Protein AF-A0A1X4N879-F1 (afdb_monomer_lite)

Radius of gyration: 14.35 Å; chains: 1; bounding box: 38×31×37 Å

Foldseek 3Di:
DPDDDPPDDAQDLDLLSLLLLLLVFCVPFFWDWDQDPPPGTDTKGFQVLDFLSQLSLVLCVQLQQWDAPDPSSGIIHGPDDNVCSSVSSPDPSSVPPDSVSSLVSLLRQLVDPGDTDPNSVSSVVPVD

Sequence (128 aa):
MEDWQPWTDKPENSHAGRILALANCIYKMHYTTEQHATQGPIETFDNKCAGDLEKAAHVLAQAGFTRFIDDIGRRSVFLFEPSEFEQIAVGPDALAVDADQVCEAIEWLAIGHFRSSEEIDYLAKVMR

Structure (mmCIF, N/CA/C/O backbone):
data_AF-A0A1X4N879-F1
#
_entry.id   AF-A0A1X4N879-F1
#
loop_
_atom_site.group_PDB
_atom_site.id
_atom_site.type_symbol
_atom_site.label_atom_id
_atom_site.label_alt_id
_atom_site.label_comp_id
_atom_site.label_asym_id
_atom_site.label_entity_id
_atom_site.label_seq_id
_atom_site.pdbx_PDB_ins_code
_atom_site.Cartn_x
_atom_site.Cartn_y
_atom_site.Cartn_z
_atom_site.occupancy
_atom_site.B_iso_or_equiv
_atom_site.auth_seq_id
_atom_site.auth_comp_id
_atom_site.auth_asym_id
_atom_site.auth_atom_id
_atom_site.pdbx_PDB_model_num
ATOM 1 N N . MET A 1 1 ? 11.803 12.903 -19.835 1.00 45.69 1 MET A N 1
ATOM 2 C CA . MET A 1 1 ? 12.341 12.405 -18.558 1.00 45.69 1 MET A CA 1
ATOM 3 C C . MET A 1 1 ? 11.970 13.465 -17.545 1.00 45.69 1 MET A C 1
ATOM 5 O O . MET A 1 1 ? 12.541 14.541 -17.599 1.00 45.69 1 MET A O 1
ATOM 9 N N . GLU A 1 2 ? 10.897 13.260 -16.784 1.00 46.41 2 GLU A N 1
ATOM 10 C CA . GLU A 1 2 ? 10.654 14.107 -15.612 1.00 46.41 2 GLU A CA 1
ATOM 11 C C . GLU A 1 2 ? 11.570 13.573 -14.521 1.00 46.41 2 GLU A C 1
ATOM 13 O O . GLU A 1 2 ? 11.377 12.458 -14.035 1.00 46.41 2 GLU A O 1
ATOM 18 N N . ASP A 1 3 ? 12.634 14.323 -14.254 1.00 55.28 3 ASP A N 1
ATOM 19 C CA . ASP A 1 3 ? 13.609 13.990 -13.233 1.00 55.28 3 ASP A CA 1
ATOM 20 C C . ASP A 1 3 ? 12.955 14.148 -11.859 1.00 55.28 3 ASP A C 1
ATOM 22 O O . ASP A 1 3 ? 12.440 15.214 -11.518 1.00 55.28 3 ASP A O 1
ATOM 26 N N . TRP A 1 4 ? 12.959 13.057 -11.089 1.00 57.91 4 TRP A N 1
ATOM 27 C CA . TRP A 1 4 ? 12.616 13.043 -9.668 1.00 57.91 4 TRP A CA 1
ATOM 28 C C . TRP A 1 4 ? 13.257 14.237 -8.957 1.00 57.91 4 TRP A C 1
ATOM 30 O O . TRP A 1 4 ? 14.418 14.563 -9.229 1.00 57.91 4 TRP A O 1
ATOM 40 N N . GLN A 1 5 ? 12.513 14.889 -8.062 1.00 59.19 5 GLN A N 1
ATOM 41 C CA . GLN A 1 5 ? 12.984 16.107 -7.415 1.00 59.19 5 GLN A CA 1
ATOM 42 C C . GLN A 1 5 ? 14.342 15.854 -6.727 1.00 59.19 5 GLN A C 1
ATOM 44 O O . GLN A 1 5 ? 14.466 14.924 -5.930 1.00 59.19 5 GLN A O 1
ATOM 49 N N . PRO A 1 6 ? 15.387 16.653 -7.015 1.00 54.94 6 PRO A N 1
ATOM 50 C CA . PRO A 1 6 ? 16.756 16.367 -6.575 1.00 54.94 6 PRO A CA 1
ATOM 51 C C . PRO A 1 6 ? 16.980 16.490 -5.057 1.00 54.94 6 PRO A C 1
ATOM 53 O O . PRO A 1 6 ? 18.093 16.264 -4.592 1.00 54.94 6 PRO A O 1
ATOM 56 N N . TRP A 1 7 ? 15.954 16.864 -4.289 1.00 53.19 7 TRP A N 1
ATOM 57 C CA . TRP A 1 7 ? 15.991 17.024 -2.832 1.00 53.19 7 TRP A CA 1
ATOM 58 C C . TRP A 1 7 ? 15.213 15.942 -2.066 1.00 53.19 7 TRP A C 1
ATOM 60 O O . TRP A 1 7 ? 15.089 16.041 -0.847 1.00 53.19 7 TRP A O 1
ATOM 70 N N . THR A 1 8 ? 14.688 14.928 -2.753 1.00 60.47 8 THR A N 1
ATOM 71 C CA . THR A 1 8 ? 14.033 13.763 -2.142 1.00 60.47 8 THR A CA 1
ATOM 72 C C . THR A 1 8 ? 14.800 12.501 -2.494 1.00 60.47 8 THR A C 1
ATOM 74 O O . THR A 1 8 ? 15.151 12.299 -3.660 1.00 60.47 8 THR A O 1
ATOM 77 N N . ASP A 1 9 ? 15.031 11.633 -1.510 1.00 71.50 9 ASP A N 1
ATOM 78 C CA . ASP A 1 9 ? 15.588 10.308 -1.775 1.00 71.50 9 ASP A CA 1
ATOM 79 C C . ASP A 1 9 ? 14.709 9.579 -2.797 1.00 71.50 9 ASP A C 1
ATOM 81 O O . ASP A 1 9 ? 13.482 9.722 -2.809 1.00 71.50 9 ASP A O 1
ATOM 85 N N . LYS A 1 10 ? 15.346 8.876 -3.736 1.00 74.75 10 LYS A N 1
ATOM 86 C CA . LYS A 1 10 ? 14.614 8.136 -4.768 1.00 74.75 10 LYS A CA 1
ATOM 87 C C . LYS A 1 10 ? 13.911 6.940 -4.123 1.00 74.75 10 LYS A C 1
ATOM 89 O O . LYS A 1 10 ? 14.554 6.260 -3.322 1.00 74.75 10 LYS A O 1
ATOM 94 N N . PRO A 1 11 ? 12.664 6.631 -4.519 1.00 83.25 11 PRO A N 1
ATOM 95 C CA . PRO A 1 11 ? 11.994 5.417 -4.090 1.00 83.25 11 PRO A CA 1
ATOM 96 C C . PRO A 1 11 ? 12.833 4.193 -4.429 1.00 83.25 11 PRO A C 1
ATOM 98 O O . PRO A 1 11 ? 13.392 4.088 -5.528 1.00 83.25 11 PRO A O 1
ATOM 101 N N . GLU A 1 12 ? 12.914 3.255 -3.495 1.00 88.62 12 GLU A N 1
ATOM 102 C CA . GLU A 1 12 ? 13.648 2.021 -3.716 1.00 88.62 12 GLU A CA 1
ATOM 103 C C . GLU A 1 12 ? 12.853 1.104 -4.658 1.00 88.62 12 GLU A C 1
ATOM 105 O O . GLU A 1 12 ? 11.778 0.614 -4.320 1.00 88.62 12 GLU A O 1
ATOM 110 N N . ASN A 1 13 ? 13.389 0.827 -5.851 1.00 91.75 13 ASN A N 1
ATOM 111 C CA . ASN A 1 13 ? 12.770 -0.091 -6.816 1.00 91.75 13 ASN A CA 1
ATOM 112 C C . ASN A 1 13 ? 13.090 -1.570 -6.507 1.00 91.75 13 ASN A C 1
ATOM 114 O O . ASN A 1 13 ? 13.486 -2.336 -7.388 1.00 91.75 13 ASN A O 1
ATOM 118 N N . SER A 1 14 ? 12.956 -1.963 -5.241 1.00 94.69 14 SER A N 1
ATOM 119 C CA . SER A 1 14 ? 13.007 -3.354 -4.784 1.00 94.69 14 SER A CA 1
ATOM 120 C C . SER A 1 14 ? 11.596 -3.860 -4.476 1.00 94.69 14 SER A C 1
ATOM 122 O O . SER A 1 14 ? 10.644 -3.083 -4.430 1.00 94.69 14 SER A O 1
ATOM 124 N N . HIS A 1 15 ? 11.433 -5.170 -4.265 1.00 94.88 15 HIS A N 1
ATOM 125 C CA . HIS A 1 15 ? 10.139 -5.742 -3.865 1.00 94.88 15 HIS A CA 1
ATOM 126 C C . HIS A 1 15 ? 9.600 -5.087 -2.584 1.00 94.88 15 HIS A C 1
ATOM 128 O O . HIS A 1 15 ? 8.482 -4.578 -2.569 1.00 94.88 15 HIS A O 1
ATOM 134 N N . ALA A 1 16 ? 10.440 -5.015 -1.547 1.00 95.88 16 ALA A N 1
ATOM 135 C CA . ALA A 1 16 ? 10.107 -4.363 -0.284 1.00 95.88 16 ALA A CA 1
ATOM 136 C C . ALA A 1 16 ? 9.837 -2.861 -0.469 1.00 95.88 16 ALA A C 1
ATOM 138 O O . ALA A 1 16 ? 8.847 -2.350 0.049 1.00 95.88 16 ALA A O 1
ATOM 139 N N . GLY A 1 17 ? 10.658 -2.168 -1.265 1.00 95.56 17 GLY A N 1
ATOM 140 C CA . GLY A 1 17 ? 10.467 -0.745 -1.550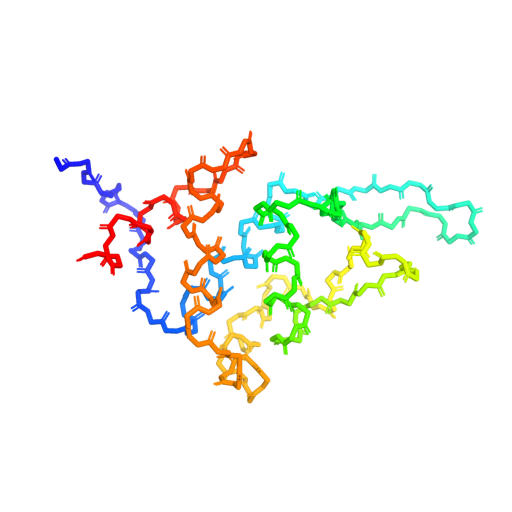 1.00 95.56 17 GLY A CA 1
ATOM 141 C C . GLY A 1 17 ? 9.133 -0.438 -2.238 1.00 95.56 17 GLY A C 1
ATOM 142 O O . GLY A 1 17 ? 8.455 0.519 -1.874 1.00 95.56 17 GLY A O 1
ATOM 143 N N . ARG A 1 18 ? 8.679 -1.298 -3.158 1.00 96.44 18 ARG A N 1
ATOM 144 C CA . ARG A 1 18 ? 7.358 -1.167 -3.799 1.00 96.44 18 ARG A CA 1
ATOM 145 C C . ARG A 1 18 ? 6.213 -1.387 -2.811 1.00 96.44 18 ARG A C 1
ATOM 147 O O . ARG A 1 18 ? 5.253 -0.623 -2.817 1.00 96.44 18 ARG A O 1
ATOM 154 N N . ILE A 1 19 ? 6.309 -2.389 -1.935 1.00 96.94 19 ILE A N 1
ATOM 155 C CA . ILE A 1 19 ? 5.300 -2.612 -0.885 1.00 96.94 19 IL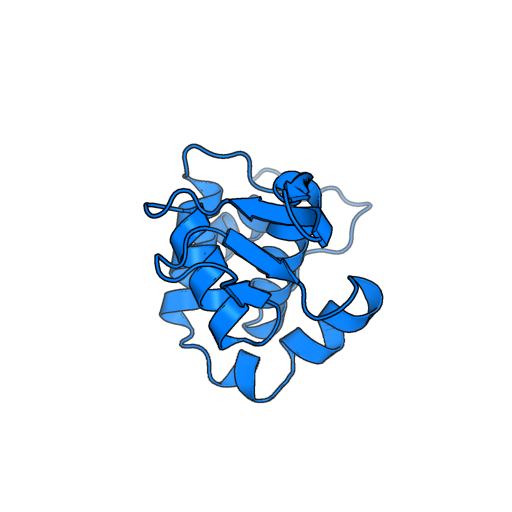E A CA 1
ATOM 156 C C . ILE A 1 19 ? 5.245 -1.413 0.074 1.00 96.94 19 ILE A C 1
ATOM 158 O O . ILE A 1 19 ? 4.159 -0.941 0.414 1.00 96.94 19 ILE A O 1
ATOM 162 N N . LEU A 1 20 ? 6.404 -0.875 0.462 1.00 96.50 20 LEU A N 1
ATOM 163 C CA . LEU A 1 20 ? 6.499 0.316 1.304 1.00 96.50 20 LEU A CA 1
ATOM 164 C C . LEU A 1 20 ? 5.849 1.538 0.638 1.00 96.50 20 LEU A C 1
ATOM 166 O O . LEU A 1 20 ? 5.083 2.257 1.283 1.00 96.50 20 LEU A O 1
ATOM 170 N N . ALA A 1 21 ? 6.093 1.741 -0.657 1.00 95.50 21 ALA A N 1
ATOM 171 C CA . ALA A 1 21 ? 5.463 2.800 -1.439 1.00 95.50 21 ALA A CA 1
ATOM 172 C C . ALA A 1 21 ? 3.931 2.677 -1.467 1.00 95.50 21 ALA A C 1
ATOM 174 O O . ALA A 1 21 ? 3.232 3.677 -1.282 1.00 95.50 21 ALA A O 1
ATOM 175 N N . LEU A 1 22 ? 3.392 1.459 -1.632 1.00 95.75 22 LEU A N 1
ATOM 176 C CA . LEU A 1 22 ? 1.948 1.206 -1.542 1.00 95.75 22 LEU A CA 1
ATOM 177 C C . LEU A 1 22 ? 1.403 1.615 -0.169 1.00 95.75 22 LEU A C 1
ATOM 179 O O . LEU A 1 22 ? 0.436 2.375 -0.096 1.00 95.75 22 LEU A O 1
ATOM 183 N N . ALA A 1 23 ? 2.040 1.162 0.914 1.00 96.25 23 ALA A N 1
ATOM 184 C CA . ALA A 1 23 ? 1.606 1.462 2.278 1.00 96.25 23 ALA A CA 1
ATOM 185 C C . ALA A 1 23 ? 1.600 2.976 2.540 1.00 96.25 23 ALA A C 1
ATOM 187 O O . ALA A 1 23 ? 0.603 3.528 3.010 1.00 96.25 23 ALA A O 1
ATOM 188 N N . ASN A 1 24 ? 2.678 3.661 2.153 1.00 95.06 24 ASN A N 1
ATOM 189 C CA . ASN A 1 24 ? 2.814 5.109 2.279 1.00 95.06 24 ASN A CA 1
ATOM 190 C C . ASN A 1 24 ? 1.771 5.874 1.459 1.00 95.06 24 ASN A C 1
ATOM 192 O O . ASN A 1 24 ? 1.205 6.851 1.955 1.00 95.06 24 ASN A O 1
ATOM 196 N N . CYS A 1 25 ? 1.512 5.450 0.220 1.00 94.25 25 CYS A N 1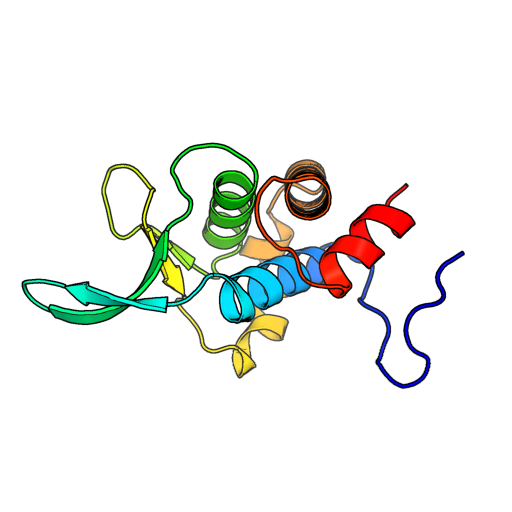
ATOM 197 C CA . CYS A 1 25 ? 0.509 6.069 -0.642 1.00 94.25 25 CYS A CA 1
ATOM 198 C C . CYS A 1 25 ? -0.887 5.954 -0.022 1.00 94.25 25 CYS A C 1
ATOM 200 O O . CYS A 1 25 ? -1.566 6.965 0.166 1.00 94.25 25 CYS A O 1
ATOM 202 N N . ILE A 1 26 ? -1.291 4.739 0.363 1.00 94.56 26 ILE A N 1
ATOM 203 C CA . ILE A 1 26 ? -2.602 4.494 0.972 1.00 94.56 26 ILE A CA 1
ATOM 204 C C . ILE A 1 26 ? -2.755 5.272 2.280 1.00 94.56 26 ILE A C 1
ATOM 206 O O . ILE A 1 26 ? -3.745 5.988 2.442 1.00 94.56 26 ILE A O 1
ATOM 210 N N . TYR A 1 27 ? -1.763 5.210 3.171 1.00 93.50 27 TYR A N 1
ATOM 211 C CA . TYR A 1 27 ? -1.809 5.909 4.454 1.00 93.50 27 TYR A CA 1
ATOM 212 C C . TYR A 1 27 ? -1.954 7.428 4.285 1.00 93.50 27 TYR A C 1
ATOM 214 O O . TYR A 1 27 ? -2.819 8.049 4.895 1.00 93.50 27 TYR A O 1
ATOM 222 N N . LYS A 1 28 ? -1.134 8.048 3.427 1.00 91.38 28 LYS A N 1
ATOM 223 C CA . LYS A 1 28 ? -1.097 9.514 3.290 1.00 91.38 28 LYS A CA 1
ATOM 224 C C . LYS A 1 28 ? -2.278 10.083 2.509 1.00 91.38 28 LYS A C 1
ATOM 226 O O . LYS A 1 28 ? -2.633 11.241 2.721 1.00 91.38 28 LYS A O 1
ATOM 231 N N . MET A 1 29 ? -2.823 9.326 1.557 1.00 90.69 29 MET A N 1
ATOM 232 C CA . MET A 1 29 ? -3.742 9.875 0.551 1.00 90.69 29 MET A CA 1
ATOM 233 C C . MET A 1 29 ? -5.164 9.339 0.652 1.00 90.69 29 MET A C 1
ATOM 235 O O . MET A 1 29 ? -6.090 10.010 0.193 1.00 90.69 29 MET A O 1
ATOM 239 N N . HIS A 1 30 ? -5.350 8.159 1.243 1.00 90.12 30 HIS A N 1
ATOM 240 C CA . HIS A 1 30 ? -6.638 7.466 1.236 1.00 90.12 30 HIS A CA 1
ATOM 241 C C . HIS A 1 30 ? -7.134 7.059 2.624 1.00 90.12 30 HIS A C 1
ATOM 243 O O . HIS A 1 30 ? -8.314 6.736 2.764 1.00 90.12 30 HIS A O 1
ATOM 249 N N . TYR A 1 31 ? -6.275 7.095 3.643 1.00 90.00 31 TYR A N 1
ATOM 250 C CA . TYR A 1 31 ? -6.670 6.819 5.018 1.00 90.00 31 TYR A CA 1
ATOM 251 C C . TYR A 1 31 ? -7.396 8.021 5.621 1.00 90.00 31 TYR A C 1
ATOM 253 O O . TYR A 1 31 ? -6.928 9.159 5.552 1.00 90.00 31 TYR A O 1
ATOM 261 N N . THR A 1 32 ? -8.582 7.782 6.175 1.00 89.62 32 THR A N 1
ATOM 262 C CA . THR A 1 32 ? -9.437 8.838 6.716 1.00 89.62 32 THR A CA 1
ATOM 263 C C . THR A 1 32 ? -10.184 8.373 7.958 1.00 89.62 32 THR A C 1
ATOM 265 O O . THR A 1 32 ? -10.474 7.188 8.126 1.00 89.62 32 THR A O 1
ATOM 268 N N . THR A 1 33 ? -10.507 9.311 8.846 1.00 90.19 33 THR A N 1
ATOM 269 C CA . THR A 1 33 ? -11.309 9.026 10.034 1.00 90.19 33 THR A CA 1
ATOM 270 C C . THR A 1 33 ? -12.781 8.886 9.654 1.00 90.19 33 THR A C 1
ATOM 272 O O . THR A 1 33 ? -13.423 9.843 9.221 1.00 90.19 33 THR A O 1
ATOM 275 N N . GLU A 1 34 ? -13.345 7.708 9.892 1.00 85.00 34 GLU A N 1
ATOM 276 C CA . GLU A 1 34 ? -14.774 7.431 9.784 1.00 85.00 34 GLU A CA 1
ATOM 277 C C . GLU A 1 34 ? -15.395 7.282 11.178 1.00 85.00 34 GLU A C 1
ATOM 279 O O . GLU A 1 34 ? -14.758 6.826 12.125 1.00 85.00 34 GLU A O 1
ATOM 284 N N . GLN A 1 35 ? -16.669 7.654 11.321 1.00 82.88 35 GLN A N 1
ATOM 285 C CA . GLN A 1 35 ? -17.408 7.448 12.568 1.00 82.88 35 GLN A CA 1
ATOM 286 C C . GLN A 1 35 ? -18.086 6.079 12.559 1.00 82.88 35 GLN A C 1
ATOM 288 O O . GLN A 1 35 ? -19.081 5.872 11.862 1.00 82.88 35 GLN A O 1
ATOM 293 N N . HIS A 1 36 ? -17.573 5.148 13.362 1.00 79.75 36 HIS A N 1
ATOM 294 C CA . HIS A 1 36 ? -18.177 3.837 13.541 1.00 79.75 36 HIS A CA 1
ATOM 295 C C . HIS A 1 36 ? -19.237 3.870 14.646 1.00 79.75 36 HIS A C 1
ATOM 297 O O . HIS A 1 36 ? -18.969 4.281 15.776 1.00 79.75 36 HIS A O 1
ATOM 303 N N . ALA A 1 37 ? -20.436 3.364 14.347 1.00 75.56 37 ALA A N 1
ATOM 304 C CA . ALA A 1 37 ? -21.607 3.469 15.223 1.00 75.56 37 ALA A CA 1
ATOM 305 C C . ALA A 1 37 ? -21.398 2.904 16.644 1.00 75.56 37 ALA A C 1
ATOM 307 O O . ALA A 1 37 ? -22.036 3.369 17.585 1.00 75.56 37 ALA A O 1
ATOM 308 N N . THR A 1 38 ? -20.521 1.909 16.808 1.00 77.44 38 THR A N 1
ATOM 309 C CA . THR A 1 38 ? -20.273 1.235 18.098 1.00 77.44 38 THR A CA 1
ATOM 310 C C . THR A 1 38 ? -18.888 1.479 18.691 1.00 77.44 38 THR A C 1
ATOM 312 O O . THR A 1 38 ? -18.690 1.235 19.876 1.00 77.44 38 THR A O 1
ATOM 315 N N . GLN A 1 39 ? -17.927 1.925 17.886 1.00 76.12 39 GLN A N 1
ATOM 316 C CA . GLN A 1 39 ? -16.510 2.003 18.268 1.00 76.12 39 GLN A CA 1
ATOM 317 C C . GLN A 1 39 ? -15.990 3.448 18.282 1.00 76.12 39 GLN A C 1
ATOM 319 O O . GLN A 1 39 ? -14.878 3.687 18.740 1.00 76.12 39 GLN A O 1
ATOM 324 N N . GLY A 1 40 ? -16.810 4.414 17.850 1.00 82.38 40 GLY A N 1
ATOM 325 C CA . GLY A 1 40 ? -16.403 5.809 17.734 1.00 82.38 40 GLY A CA 1
ATOM 326 C C . GLY A 1 40 ? -15.553 6.051 16.481 1.00 82.38 40 GLY A C 1
ATOM 327 O O . GLY A 1 40 ? -15.685 5.304 15.509 1.00 82.38 40 GLY A O 1
ATOM 328 N N . PRO A 1 41 ? -14.723 7.106 16.457 1.00 85.00 41 PRO A N 1
ATOM 329 C CA . PRO A 1 41 ? -13.866 7.399 15.316 1.00 85.00 41 PRO A CA 1
ATOM 330 C C . PRO A 1 41 ? -12.829 6.289 15.115 1.00 85.00 41 PRO A C 1
ATOM 332 O O . PRO A 1 41 ? -12.082 5.961 16.035 1.00 85.00 41 PRO A O 1
ATOM 335 N N . ILE A 1 42 ? -12.779 5.738 13.905 1.00 86.75 42 ILE A N 1
ATOM 336 C CA . ILE A 1 42 ? -11.777 4.765 13.466 1.00 86.75 42 ILE A CA 1
ATOM 337 C C . ILE A 1 42 ? -11.162 5.298 12.183 1.00 86.75 42 ILE A C 1
ATOM 339 O O . ILE A 1 42 ? -11.875 5.750 11.288 1.00 86.75 42 ILE A O 1
ATOM 343 N N . GLU A 1 43 ? -9.844 5.237 12.074 1.00 88.75 43 GLU A N 1
ATOM 344 C CA . GLU A 1 43 ? -9.184 5.509 10.808 1.00 88.75 43 GLU A CA 1
ATOM 345 C C . GLU A 1 43 ? -9.276 4.279 9.914 1.00 88.75 43 GLU A C 1
ATOM 347 O O . GLU A 1 43 ? -8.990 3.160 10.335 1.00 88.75 43 GLU A O 1
ATOM 352 N N . THR A 1 44 ? -9.754 4.473 8.694 1.00 91.12 44 THR A N 1
ATOM 353 C CA . THR A 1 44 ? -9.976 3.387 7.747 1.00 91.12 44 THR A CA 1
ATOM 354 C C . THR A 1 44 ? -9.637 3.838 6.339 1.00 91.12 44 THR A C 1
ATOM 356 O O . THR A 1 44 ? -9.598 5.027 6.019 1.00 91.12 44 THR A O 1
ATOM 359 N N . PHE A 1 45 ? -9.399 2.855 5.486 1.00 88.44 45 PHE A N 1
ATOM 360 C CA . PHE A 1 45 ? -9.282 3.020 4.052 1.00 88.44 45 PHE A CA 1
ATOM 361 C C . PHE A 1 45 ? -10.422 2.256 3.375 1.00 88.44 45 PHE A C 1
ATOM 363 O O . PHE A 1 45 ? -10.540 1.042 3.540 1.00 88.44 45 PHE A O 1
ATOM 370 N N . ASP A 1 46 ? -11.260 2.968 2.619 1.00 87.44 46 ASP A N 1
ATOM 371 C CA . ASP A 1 46 ? -12.285 2.383 1.751 1.00 87.44 46 ASP A CA 1
ATOM 372 C C . ASP A 1 46 ? -11.678 2.076 0.377 1.00 87.44 46 ASP A C 1
ATOM 374 O O . ASP A 1 46 ? -11.463 2.982 -0.435 1.00 87.44 46 ASP A O 1
ATOM 378 N N . ASN A 1 47 ? -11.440 0.793 0.110 1.00 82.62 47 ASN A N 1
ATOM 379 C CA . ASN A 1 47 ? -10.813 0.317 -1.121 1.00 82.62 47 ASN A CA 1
ATOM 380 C C . ASN A 1 47 ? -11.778 0.194 -2.315 1.00 82.62 47 ASN A C 1
ATOM 382 O O . ASN A 1 47 ? -11.379 -0.247 -3.392 1.00 82.62 47 ASN A O 1
ATOM 386 N N . LYS A 1 48 ? -13.047 0.591 -2.129 1.00 80.31 48 LYS A N 1
ATOM 387 C CA . LYS A 1 48 ? -14.097 0.661 -3.159 1.00 80.31 48 LYS A CA 1
ATOM 388 C C . LYS A 1 48 ? -14.499 -0.676 -3.804 1.00 80.31 48 LYS A C 1
ATOM 390 O O . LYS A 1 48 ? -15.305 -0.642 -4.731 1.00 80.31 48 LYS A O 1
ATOM 395 N N . CYS A 1 49 ? -14.036 -1.823 -3.288 1.00 70.19 49 CYS A N 1
ATOM 396 C CA . CYS A 1 49 ? -14.365 -3.190 -3.742 1.00 70.19 49 CYS A CA 1
ATOM 397 C C . CYS A 1 49 ? -14.076 -3.511 -5.219 1.00 70.19 49 CYS A C 1
ATOM 399 O O . CYS A 1 49 ? -14.515 -4.554 -5.699 1.00 70.19 49 CYS A O 1
ATOM 401 N N . ALA A 1 50 ? -13.453 -2.601 -5.964 1.00 71.06 50 ALA A N 1
ATOM 402 C CA . ALA A 1 50 ? -13.153 -2.790 -7.373 1.00 71.06 50 ALA A CA 1
ATOM 403 C C . ALA A 1 50 ? -12.081 -1.792 -7.815 1.00 71.06 50 ALA A C 1
ATOM 405 O O . ALA A 1 50 ? -12.291 -0.579 -7.732 1.00 71.06 50 ALA A O 1
ATOM 406 N N . GLY A 1 51 ? -10.975 -2.305 -8.354 1.00 79.38 51 GLY A N 1
ATOM 407 C CA . GLY A 1 51 ? -10.009 -1.513 -9.118 1.00 79.38 51 GLY A CA 1
ATOM 408 C C . GLY A 1 51 ? -8.627 -1.382 -8.477 1.00 79.38 51 GLY A C 1
ATOM 409 O O . GLY A 1 51 ? -8.089 -2.317 -7.891 1.00 79.38 51 GLY A O 1
ATOM 410 N N . ASP A 1 52 ? -8.024 -0.214 -8.650 1.00 84.44 52 ASP A N 1
ATOM 411 C CA . ASP A 1 52 ? -6.672 0.153 -8.216 1.00 84.44 52 ASP A CA 1
ATOM 412 C C . ASP A 1 52 ? -6.490 0.099 -6.690 1.00 84.44 52 ASP A C 1
ATOM 414 O O . ASP A 1 52 ? -5.549 -0.520 -6.188 1.00 84.44 52 ASP A O 1
ATOM 418 N N . LEU A 1 53 ? -7.432 0.673 -5.941 1.00 89.81 53 LEU A N 1
ATOM 419 C CA . LEU A 1 53 ? -7.411 0.679 -4.475 1.00 89.81 53 LEU A CA 1
ATOM 420 C C . LEU A 1 53 ? -7.616 -0.716 -3.858 1.00 89.81 53 LEU A C 1
ATOM 422 O O . LEU A 1 53 ? -7.027 -1.028 -2.823 1.00 89.81 53 LEU A O 1
ATOM 426 N N . GLU A 1 54 ? -8.411 -1.570 -4.502 1.00 91.19 54 GLU A N 1
ATOM 427 C CA . GLU A 1 54 ? -8.658 -2.954 -4.079 1.00 91.19 54 GLU A CA 1
ATOM 428 C C . GLU A 1 54 ? -7.381 -3.803 -4.180 1.00 91.19 54 GLU A C 1
ATOM 430 O O . GLU A 1 54 ? -7.004 -4.479 -3.221 1.00 91.19 54 GLU A O 1
ATOM 435 N N . LYS A 1 55 ? -6.661 -3.720 -5.307 1.00 92.31 55 LYS A N 1
ATOM 436 C CA . LYS A 1 55 ? -5.388 -4.437 -5.499 1.00 92.31 55 LYS A CA 1
ATOM 437 C C . LYS A 1 55 ? -4.354 -4.044 -4.448 1.00 92.31 55 LYS A C 1
ATOM 439 O O . LYS A 1 55 ? -3.733 -4.915 -3.839 1.00 92.31 55 LYS A O 1
ATOM 444 N N . ALA A 1 56 ? -4.218 -2.743 -4.190 1.00 93.88 56 ALA A N 1
ATOM 445 C CA . ALA A 1 56 ? -3.342 -2.242 -3.139 1.00 93.88 56 ALA A CA 1
ATOM 446 C C . ALA A 1 56 ? -3.761 -2.763 -1.755 1.00 93.88 56 ALA A C 1
ATOM 448 O O . ALA A 1 56 ? -2.911 -3.214 -0.989 1.00 93.88 56 ALA A O 1
ATOM 449 N N . ALA A 1 57 ? -5.063 -2.776 -1.448 1.00 93.81 57 ALA A N 1
ATOM 450 C CA . ALA A 1 57 ? -5.570 -3.314 -0.187 1.00 93.81 57 ALA A CA 1
ATOM 451 C C . ALA A 1 57 ? -5.228 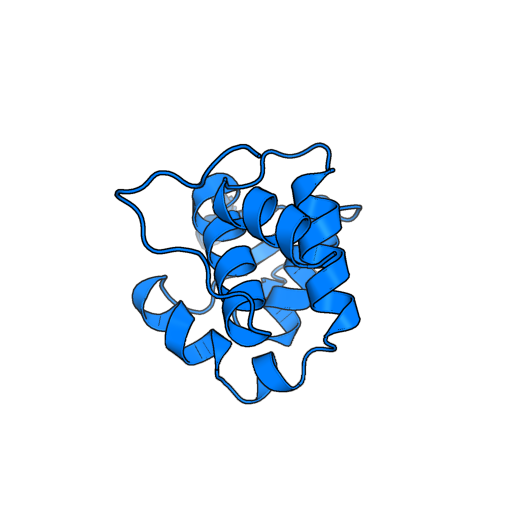-4.801 -0.006 1.00 93.81 57 ALA A C 1
ATOM 453 O O . ALA A 1 57 ? -4.820 -5.201 1.082 1.00 93.81 57 ALA A O 1
ATOM 454 N N . HIS A 1 58 ? -5.350 -5.615 -1.058 1.00 94.75 58 HIS A N 1
ATOM 455 C CA . HIS A 1 58 ? -4.995 -7.033 -0.999 1.00 94.75 58 HIS A CA 1
ATOM 456 C C . HIS A 1 58 ? -3.502 -7.259 -0.779 1.00 94.75 58 HIS A C 1
ATOM 458 O O . HIS A 1 58 ? -3.149 -8.032 0.111 1.00 94.75 58 HIS A O 1
ATOM 464 N N . VAL A 1 59 ? -2.640 -6.554 -1.519 1.00 96.75 59 VAL A N 1
ATOM 465 C CA . VAL A 1 59 ? -1.183 -6.627 -1.324 1.00 96.75 59 VAL A CA 1
ATOM 466 C C . VAL A 1 59 ? -0.818 -6.241 0.110 1.00 96.75 59 VAL A C 1
ATOM 468 O O . VAL A 1 59 ? -0.088 -6.968 0.778 1.00 96.75 59 VAL A O 1
ATOM 471 N N . LEU A 1 60 ? -1.373 -5.141 0.626 1.00 96.94 60 LEU A N 1
ATOM 472 C CA . LEU A 1 60 ? -1.102 -4.678 1.989 1.00 96.94 60 LEU A CA 1
ATOM 473 C C . LEU A 1 60 ? -1.662 -5.616 3.064 1.00 96.94 60 LEU A C 1
ATOM 475 O O . LEU A 1 60 ? -1.067 -5.738 4.133 1.00 96.94 60 LEU A O 1
ATOM 479 N N . ALA A 1 61 ? -2.793 -6.276 2.814 1.00 96.38 61 ALA A N 1
ATOM 480 C CA . ALA A 1 61 ? -3.338 -7.272 3.729 1.00 96.38 61 ALA A CA 1
ATOM 481 C C . ALA A 1 61 ? -2.478 -8.546 3.760 1.00 96.38 61 ALA A C 1
ATOM 483 O O . ALA A 1 61 ? -2.187 -9.059 4.837 1.00 96.38 61 ALA A O 1
ATOM 484 N N . GLN A 1 62 ? -2.024 -9.030 2.600 1.00 96.81 62 GLN A N 1
ATOM 485 C CA . GLN A 1 62 ? -1.131 -10.192 2.507 1.00 96.81 62 GLN A CA 1
ATOM 486 C C . GLN A 1 62 ? 0.251 -9.911 3.102 1.00 96.81 62 GLN A C 1
ATOM 488 O O . GLN A 1 62 ? 0.806 -10.772 3.773 1.00 96.81 62 GLN A O 1
ATOM 493 N N . ALA A 1 63 ? 0.776 -8.700 2.905 1.00 96.75 63 ALA A N 1
ATOM 494 C CA . ALA A 1 63 ? 2.048 -8.260 3.469 1.00 96.75 63 ALA A CA 1
ATOM 495 C C . ALA A 1 63 ? 1.983 -7.951 4.979 1.00 96.75 63 ALA A C 1
ATOM 497 O O . ALA A 1 63 ? 3.006 -7.620 5.573 1.00 96.75 63 ALA A O 1
ATOM 498 N N . GLY A 1 64 ? 0.799 -8.024 5.600 1.00 96.75 64 GLY A N 1
ATOM 499 C CA . GLY A 1 64 ? 0.615 -7.829 7.041 1.00 96.75 64 GLY A CA 1
ATOM 500 C C . GLY A 1 64 ? 0.498 -6.371 7.499 1.00 96.75 64 GLY A C 1
ATOM 501 O O . GLY A 1 64 ? 0.474 -6.113 8.697 1.00 96.75 64 GLY A O 1
ATOM 502 N N . PHE A 1 65 ? 0.386 -5.402 6.587 1.00 97.06 65 PHE A N 1
ATOM 503 C CA . PHE A 1 65 ? 0.215 -3.986 6.943 1.00 97.06 65 PHE A CA 1
ATOM 504 C C . PHE A 1 65 ? -1.193 -3.672 7.429 1.00 97.06 65 PHE A C 1
ATOM 506 O O . PHE A 1 65 ? -1.384 -2.829 8.308 1.00 97.06 65 PHE A O 1
ATOM 513 N N . THR A 1 66 ? -2.189 -4.307 6.813 1.00 96.19 66 THR A N 1
ATOM 514 C CA . THR A 1 66 ? -3.598 -4.002 7.053 1.00 96.19 66 THR A CA 1
ATOM 515 C C . THR A 1 66 ? -4.411 -5.260 7.306 1.00 96.19 66 THR A C 1
ATOM 517 O O . THR A 1 66 ? -3.993 -6.373 6.997 1.00 96.19 66 THR A O 1
ATOM 520 N N . ARG A 1 67 ? -5.616 -5.081 7.843 1.00 94.69 67 ARG A N 1
ATOM 521 C CA . ARG A 1 67 ? -6.653 -6.117 7.834 1.00 94.69 67 ARG A CA 1
ATOM 522 C C . ARG A 1 67 ? -7.978 -5.535 7.380 1.00 94.69 67 ARG A C 1
ATOM 524 O O . ARG A 1 67 ? -8.271 -4.374 7.671 1.00 94.69 67 ARG A O 1
ATOM 531 N N . PHE A 1 68 ? -8.800 -6.366 6.751 1.00 92.81 68 PHE A N 1
ATOM 532 C CA . PHE A 1 68 ? -10.186 -6.015 6.474 1.00 92.81 68 PHE A CA 1
ATOM 533 C C . PHE A 1 68 ? -11.014 -6.015 7.768 1.00 92.81 68 PHE A C 1
ATOM 535 O O . PHE A 1 68 ? -10.787 -6.833 8.666 1.00 92.81 68 PHE A O 1
ATOM 542 N N . ILE A 1 69 ? -11.951 -5.075 7.882 1.00 89.50 69 ILE A N 1
ATOM 543 C CA . ILE A 1 69 ? -12.845 -4.933 9.047 1.00 89.50 69 ILE A CA 1
ATOM 544 C C . ILE A 1 69 ? -14.313 -5.210 8.724 1.00 89.50 69 ILE A C 1
ATOM 546 O O . ILE A 1 69 ? -15.157 -5.147 9.616 1.00 89.50 69 ILE A O 1
ATOM 550 N N . ASP A 1 70 ? -14.620 -5.510 7.466 1.00 83.88 70 ASP A N 1
ATOM 551 C CA . ASP A 1 70 ? -15.930 -5.966 7.031 1.00 83.88 70 ASP A CA 1
ATOM 552 C C . ASP A 1 70 ? -15.824 -7.242 6.190 1.00 83.88 70 ASP A C 1
ATOM 554 O O . ASP A 1 70 ? -14.790 -7.548 5.596 1.00 83.88 70 ASP A O 1
ATOM 558 N N . ASP A 1 71 ? -16.920 -7.999 6.162 1.00 82.31 71 ASP A N 1
ATOM 559 C CA . ASP A 1 71 ? -16.978 -9.319 5.522 1.00 82.31 71 ASP A CA 1
ATOM 560 C C . ASP A 1 71 ? -16.863 -9.250 3.992 1.00 82.31 71 ASP A C 1
ATOM 562 O O . ASP A 1 71 ? -16.574 -10.248 3.336 1.00 82.31 71 ASP A O 1
ATOM 566 N N . ILE A 1 72 ? -17.105 -8.069 3.418 1.00 82.12 72 ILE A N 1
ATOM 567 C CA . ILE A 1 72 ? -17.015 -7.815 1.977 1.00 82.12 72 ILE A CA 1
ATOM 568 C C . ILE A 1 72 ? -15.618 -7.347 1.547 1.00 82.12 72 ILE A C 1
ATOM 570 O O . ILE A 1 72 ? -15.406 -7.123 0.359 1.00 82.12 72 ILE A O 1
ATOM 574 N N . GLY A 1 73 ? -14.683 -7.180 2.490 1.00 81.75 73 GLY A N 1
ATOM 575 C CA . GLY A 1 73 ? -13.306 -6.787 2.204 1.00 81.75 73 GLY A CA 1
ATOM 576 C C . GLY A 1 73 ? -13.161 -5.369 1.661 1.00 81.75 73 GLY A C 1
ATOM 577 O O . GLY A 1 73 ? -12.207 -5.100 0.946 1.00 81.75 73 GLY A O 1
ATOM 578 N N . ARG A 1 74 ? -14.094 -4.463 1.966 1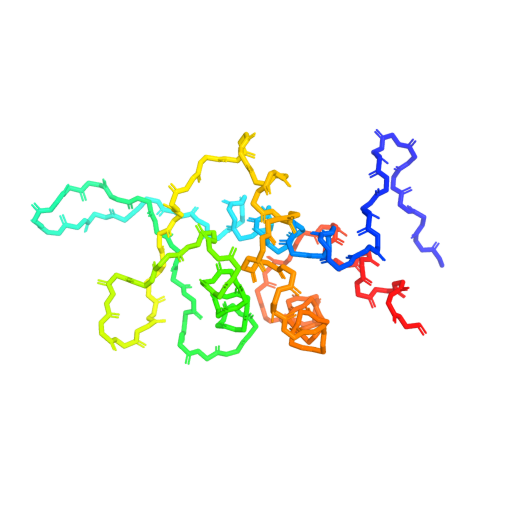.00 87.94 74 ARG A N 1
ATOM 579 C CA . ARG A 1 74 ? -14.114 -3.078 1.476 1.00 87.94 74 ARG A CA 1
ATOM 580 C C . ARG A 1 74 ? -13.269 -2.134 2.316 1.00 87.94 74 ARG A C 1
ATOM 582 O O . ARG A 1 74 ? -12.661 -1.200 1.795 1.00 87.94 74 ARG A O 1
ATOM 589 N N . ARG A 1 75 ? -13.320 -2.309 3.634 1.00 90.56 75 ARG A N 1
ATOM 590 C CA . ARG A 1 75 ? -12.657 -1.407 4.575 1.00 90.56 75 ARG A CA 1
ATOM 591 C C . ARG A 1 75 ? -11.469 -2.081 5.209 1.00 90.56 75 ARG A C 1
ATOM 593 O O . ARG A 1 75 ? -11.594 -3.178 5.752 1.00 90.56 75 ARG A O 1
ATOM 600 N N . SER A 1 76 ? -10.352 -1.371 5.194 1.00 92.31 76 SER A N 1
ATOM 601 C CA . SER A 1 76 ? -9.098 -1.806 5.790 1.00 92.31 76 SER A CA 1
ATOM 602 C C . SER A 1 76 ? -8.663 -0.852 6.896 1.00 92.31 76 SER A C 1
ATOM 604 O O . SER A 1 76 ? -8.877 0.357 6.808 1.00 92.31 76 SER A O 1
ATOM 606 N N . VAL A 1 77 ? -8.026 -1.401 7.927 1.00 94.00 77 VAL A N 1
ATOM 607 C CA . VAL A 1 77 ? -7.312 -0.640 8.966 1.00 94.00 77 VAL A CA 1
ATOM 608 C C . VAL A 1 77 ? -5.842 -1.013 8.933 1.00 94.00 77 VAL A C 1
ATOM 610 O O . VAL A 1 77 ? -5.523 -2.179 8.684 1.00 94.00 77 VAL A O 1
ATOM 613 N N . PHE A 1 78 ? -4.960 -0.055 9.203 1.00 95.19 78 PHE A N 1
ATOM 614 C CA . PHE A 1 78 ? -3.551 -0.358 9.441 1.00 95.19 78 PHE A CA 1
ATOM 615 C C . PHE A 1 78 ? -3.374 -1.042 10.799 1.00 95.19 78 PHE A C 1
ATOM 617 O O . PHE A 1 78 ? -4.079 -0.745 11.764 1.00 95.19 78 PHE A O 1
ATOM 624 N N . LEU A 1 79 ? -2.460 -2.008 10.848 1.00 95.38 79 LEU A N 1
ATOM 625 C CA . LEU A 1 79 ? -2.105 -2.744 12.064 1.00 95.38 79 LEU A CA 1
ATOM 626 C C . LEU A 1 79 ? -0.936 -2.105 12.819 1.00 95.38 79 LEU A C 1
ATOM 628 O O . LEU A 1 79 ? -0.731 -2.417 13.990 1.00 95.38 79 LEU A O 1
ATOM 632 N N . PHE A 1 80 ? -0.196 -1.234 12.136 1.00 94.12 80 PHE A N 1
ATOM 633 C CA . PHE A 1 80 ? 1.046 -0.627 12.591 1.00 94.12 80 PHE A CA 1
ATOM 634 C C . PHE A 1 80 ? 1.082 0.845 12.194 1.00 94.12 80 PHE A C 1
ATOM 636 O O . PHE A 1 80 ? 0.408 1.255 11.245 1.00 94.12 80 PHE A O 1
ATOM 643 N N . GLU A 1 81 ? 1.894 1.623 12.897 1.00 92.94 81 GLU A N 1
ATOM 644 C CA . GLU A 1 81 ? 2.104 3.034 12.584 1.00 92.94 81 GLU A CA 1
ATOM 645 C C . GLU A 1 81 ? 3.122 3.205 11.441 1.00 92.94 81 GLU A C 1
ATOM 647 O O . GLU A 1 81 ? 3.972 2.331 11.234 1.00 92.94 81 GLU A O 1
ATOM 652 N N . PRO A 1 82 ? 3.130 4.348 10.724 1.00 93.12 82 PRO A N 1
ATOM 653 C CA . PRO A 1 82 ? 4.086 4.594 9.640 1.00 93.12 82 PRO A CA 1
ATOM 654 C C . PRO A 1 82 ? 5.558 4.424 10.036 1.00 93.12 82 PRO A C 1
ATOM 656 O O . PRO A 1 82 ? 6.381 4.073 9.195 1.00 93.12 82 PRO A O 1
ATOM 659 N N . SER A 1 83 ? 5.901 4.633 11.313 1.00 95.12 83 SER A N 1
ATOM 660 C CA . SER A 1 83 ? 7.256 4.412 11.838 1.00 95.12 83 SER A CA 1
ATOM 661 C C . SER A 1 83 ? 7.719 2.953 11.782 1.00 95.12 83 SER A C 1
ATOM 663 O O . SER A 1 83 ? 8.909 2.692 11.920 1.00 95.12 83 SER A O 1
ATOM 665 N N . GLU A 1 84 ? 6.798 2.006 11.614 1.00 96.31 84 GLU A N 1
ATOM 666 C CA . GLU A 1 84 ? 7.072 0.566 11.588 1.00 96.31 84 GLU A CA 1
ATOM 667 C C . GLU A 1 84 ? 7.038 -0.008 10.163 1.00 96.31 84 GLU A C 1
ATOM 669 O O . GLU A 1 84 ? 7.467 -1.139 9.942 1.00 96.31 84 GLU A O 1
ATOM 674 N N . PHE A 1 85 ? 6.562 0.757 9.174 1.00 96.25 85 PHE A N 1
ATOM 675 C CA . PHE A 1 85 ? 6.302 0.256 7.820 1.00 96.25 85 PHE A CA 1
ATOM 676 C C . PHE A 1 85 ? 7.533 -0.344 7.140 1.00 96.25 85 PHE A C 1
ATOM 678 O O . PHE A 1 85 ? 7.418 -1.373 6.477 1.00 96.25 85 PHE A O 1
ATOM 685 N N . GLU A 1 86 ? 8.709 0.256 7.328 1.00 95.44 86 GLU A N 1
ATOM 686 C CA . GLU A 1 86 ? 9.963 -0.266 6.772 1.00 95.44 86 GLU A CA 1
ATOM 687 C C . GLU A 1 86 ? 10.261 -1.684 7.274 1.00 95.44 86 GLU A C 1
ATOM 689 O O . GLU A 1 86 ? 10.647 -2.552 6.491 1.00 95.44 86 GLU A O 1
ATOM 694 N N . GLN A 1 87 ? 10.024 -1.950 8.563 1.00 96.56 87 GLN A N 1
ATOM 695 C CA . GLN A 1 87 ? 10.235 -3.269 9.154 1.00 96.56 87 GLN A CA 1
ATOM 696 C C . GLN A 1 87 ? 9.244 -4.299 8.599 1.00 96.56 87 GLN A C 1
ATOM 698 O O . GLN A 1 87 ? 9.627 -5.443 8.351 1.00 96.56 87 GLN A O 1
ATOM 703 N N . ILE A 1 88 ? 7.985 -3.905 8.390 1.00 97.25 88 ILE A N 1
ATOM 704 C CA . ILE A 1 88 ? 6.962 -4.793 7.825 1.00 97.25 88 ILE A CA 1
ATOM 705 C C . ILE A 1 88 ? 7.265 -5.101 6.351 1.00 97.25 88 ILE A C 1
ATOM 707 O O . ILE A 1 88 ? 7.151 -6.251 5.936 1.00 97.25 88 ILE A O 1
ATOM 711 N N . ALA A 1 89 ? 7.737 -4.118 5.575 1.00 95.81 89 ALA A N 1
ATOM 712 C CA . ALA A 1 89 ? 8.041 -4.272 4.148 1.00 95.81 89 ALA A CA 1
ATOM 713 C C . ALA A 1 89 ? 9.130 -5.319 3.855 1.00 95.81 89 ALA A C 1
ATOM 715 O O . ALA A 1 89 ? 9.119 -5.947 2.797 1.00 95.81 89 ALA A O 1
ATOM 716 N N . VAL A 1 90 ? 10.060 -5.520 4.792 1.00 96.81 90 VAL A N 1
ATOM 717 C CA . VAL A 1 90 ? 11.119 -6.543 4.711 1.00 96.81 90 VAL A CA 1
ATOM 718 C C . VAL A 1 90 ? 10.783 -7.817 5.496 1.00 96.81 90 VAL A C 1
ATOM 720 O O . VAL A 1 90 ? 11.615 -8.718 5.615 1.00 96.81 90 VAL A O 1
ATOM 723 N N . GLY A 1 91 ? 9.576 -7.887 6.061 1.00 96.25 91 GLY A N 1
ATOM 724 C CA . GLY A 1 91 ? 9.088 -9.013 6.843 1.00 96.25 91 GLY A CA 1
ATOM 725 C C . GLY A 1 91 ? 8.769 -10.248 5.989 1.00 96.25 91 GLY A C 1
ATOM 726 O O . GLY A 1 91 ? 8.622 -10.155 4.769 1.00 96.25 91 GLY A O 1
ATOM 727 N N . PRO A 1 92 ? 8.634 -11.428 6.620 1.00 96.38 92 PRO A N 1
ATOM 728 C CA . PRO A 1 92 ? 8.394 -12.686 5.911 1.00 96.38 92 PRO A CA 1
ATOM 729 C C . PRO A 1 92 ? 7.093 -12.670 5.099 1.00 96.38 92 PRO A C 1
ATOM 731 O O . PRO A 1 92 ? 7.086 -13.168 3.977 1.00 96.38 92 PRO A O 1
ATOM 734 N N . ASP A 1 93 ? 6.030 -12.062 5.629 1.00 97.06 93 ASP A N 1
ATOM 735 C CA . ASP A 1 93 ? 4.730 -11.990 4.954 1.00 97.06 93 ASP A CA 1
ATOM 736 C C . ASP A 1 93 ? 4.803 -11.103 3.702 1.00 97.06 93 ASP A C 1
ATOM 738 O O . ASP A 1 93 ? 4.358 -11.505 2.631 1.00 97.06 93 ASP A O 1
ATOM 742 N N . ALA A 1 94 ? 5.463 -9.943 3.793 1.00 95.75 94 ALA A N 1
ATOM 743 C CA . ALA A 1 94 ? 5.694 -9.051 2.655 1.00 95.75 94 ALA A CA 1
ATOM 744 C C . ALA A 1 94 ? 6.556 -9.702 1.559 1.00 95.75 94 ALA A C 1
ATOM 746 O O . ALA A 1 94 ? 6.253 -9.593 0.370 1.00 95.75 94 ALA A O 1
ATOM 747 N N . LEU A 1 95 ? 7.606 -10.431 1.950 1.00 94.12 95 LEU A N 1
ATOM 748 C CA . LEU A 1 95 ? 8.468 -11.167 1.020 1.00 94.12 95 LEU A CA 1
ATOM 749 C C . LEU A 1 95 ? 7.770 -12.370 0.367 1.00 94.12 95 LEU A C 1
ATOM 751 O O . LEU A 1 95 ? 8.215 -12.827 -0.684 1.00 94.12 95 LEU A O 1
ATOM 755 N N . ALA A 1 96 ? 6.705 -12.888 0.982 1.00 96.81 96 ALA A N 1
ATOM 756 C CA . ALA A 1 96 ? 5.902 -13.978 0.439 1.00 96.81 96 ALA A CA 1
ATOM 757 C C . ALA A 1 96 ? 4.821 -13.505 -0.546 1.00 96.81 96 ALA A C 1
ATOM 759 O O . ALA A 1 96 ? 4.264 -14.337 -1.265 1.00 96.81 96 ALA A O 1
ATOM 760 N N . VAL A 1 97 ? 4.518 -12.200 -0.596 1.00 97.38 97 VAL A N 1
ATOM 761 C CA . VAL A 1 97 ? 3.600 -11.645 -1.599 1.00 97.38 97 VAL A CA 1
ATOM 762 C C . VAL A 1 97 ? 4.210 -11.795 -2.985 1.00 97.38 97 VAL A C 1
ATOM 764 O O . VAL A 1 97 ? 5.389 -11.509 -3.199 1.00 97.38 97 VAL A O 1
ATOM 767 N N . ASP A 1 98 ? 3.390 -12.229 -3.934 1.00 97.25 98 ASP A N 1
ATOM 768 C CA . ASP A 1 98 ? 3.811 -12.415 -5.311 1.00 97.25 98 ASP A CA 1
ATOM 769 C C . ASP A 1 98 ? 4.281 -11.091 -5.940 1.00 97.25 98 ASP A C 1
ATOM 771 O O . ASP A 1 98 ? 3.624 -10.052 -5.836 1.00 97.25 98 ASP A O 1
ATOM 775 N N . ALA A 1 99 ? 5.445 -11.123 -6.589 1.00 95.81 99 ALA A N 1
ATOM 776 C CA . ALA A 1 99 ? 6.063 -9.921 -7.137 1.00 95.81 99 ALA A CA 1
ATOM 777 C C . ALA A 1 99 ? 5.233 -9.309 -8.275 1.00 95.81 99 ALA A C 1
ATOM 779 O O . ALA A 1 99 ? 5.180 -8.081 -8.378 1.00 95.81 99 ALA A O 1
ATOM 780 N N . ASP A 1 100 ? 4.556 -10.124 -9.091 1.00 95.69 100 ASP A N 1
ATOM 781 C CA . ASP A 1 100 ? 3.717 -9.625 -10.182 1.00 95.69 100 ASP A CA 1
ATOM 782 C C . ASP A 1 100 ? 2.469 -8.936 -9.618 1.00 95.69 100 ASP A C 1
ATOM 784 O O . ASP A 1 100 ? 2.087 -7.876 -10.111 1.00 95.69 100 ASP A O 1
ATOM 788 N N . GLN A 1 101 ? 1.894 -9.454 -8.525 1.00 96.00 101 GLN A N 1
ATOM 789 C CA . GLN A 1 101 ? 0.797 -8.789 -7.806 1.00 96.00 101 GLN A CA 1
ATOM 790 C C . GLN A 1 101 ? 1.204 -7.418 -7.255 1.00 96.00 101 GLN A C 1
ATOM 792 O O . GLN A 1 101 ? 0.453 -6.449 -7.391 1.00 96.00 101 GLN A O 1
ATOM 797 N N . VAL A 1 102 ? 2.399 -7.311 -6.663 1.00 96.75 102 VAL A N 1
ATOM 798 C CA . VAL A 1 102 ? 2.931 -6.021 -6.194 1.00 96.75 102 VAL A CA 1
ATOM 799 C C . VAL A 1 102 ? 3.121 -5.065 -7.368 1.00 96.75 102 VAL A C 1
ATOM 801 O O . VAL A 1 102 ? 2.727 -3.901 -7.282 1.00 96.75 102 VAL A O 1
ATOM 804 N N . CYS A 1 103 ? 3.693 -5.542 -8.476 1.00 95.38 103 CYS A N 1
ATOM 805 C CA . CYS A 1 103 ? 3.905 -4.709 -9.654 1.00 95.38 103 CYS A CA 1
ATOM 806 C C . CYS A 1 103 ? 2.590 -4.216 -10.255 1.00 95.38 103 CYS A C 1
ATOM 808 O O . CYS A 1 103 ? 2.451 -3.025 -10.529 1.00 95.38 103 CYS A O 1
ATOM 810 N N . GLU A 1 104 ? 1.611 -5.106 -10.392 1.00 94.19 104 GLU A N 1
ATOM 811 C CA . GLU A 1 104 ? 0.290 -4.765 -10.895 1.00 94.19 104 GLU A CA 1
ATOM 812 C C . GLU A 1 104 ? -0.381 -3.711 -9.998 1.00 94.19 104 GLU A C 1
ATOM 814 O O . GLU A 1 104 ? -0.921 -2.732 -10.506 1.00 94.19 104 GLU A O 1
ATOM 819 N N . ALA A 1 105 ? -0.304 -3.840 -8.670 1.00 94.69 105 ALA A N 1
ATOM 820 C CA . ALA A 1 105 ? -0.868 -2.844 -7.759 1.00 94.69 105 ALA A CA 1
ATOM 821 C C . ALA A 1 105 ? -0.240 -1.445 -7.937 1.00 94.69 105 ALA A C 1
ATOM 823 O O . ALA A 1 105 ? -0.967 -0.451 -7.941 1.00 94.69 105 ALA A O 1
ATOM 824 N N . ILE A 1 106 ? 1.084 -1.361 -8.131 1.00 94.94 106 ILE A N 1
ATOM 825 C CA . ILE A 1 106 ? 1.780 -0.095 -8.425 1.00 94.94 106 ILE A CA 1
ATOM 826 C C . ILE A 1 106 ? 1.281 0.504 -9.745 1.00 94.94 106 ILE A C 1
ATOM 828 O O . ILE A 1 106 ? 0.917 1.679 -9.792 1.00 94.94 106 ILE A O 1
ATOM 832 N N . GLU A 1 107 ? 1.252 -0.293 -10.816 1.00 93.44 107 GLU A N 1
ATOM 833 C CA . GLU A 1 107 ? 0.842 0.184 -12.138 1.00 93.44 107 GLU A CA 1
ATOM 834 C C . GLU A 1 107 ? -0.604 0.674 -12.142 1.00 93.44 107 GLU A C 1
ATOM 836 O O . GLU A 1 107 ? -0.881 1.754 -12.663 1.00 93.44 107 GLU A O 1
ATOM 841 N N . TRP A 1 108 ? -1.514 -0.093 -11.536 1.00 91.44 108 TRP A N 1
ATOM 842 C CA . TRP A 1 108 ? -2.929 0.254 -11.470 1.00 91.44 108 TRP A CA 1
ATOM 843 C C . TRP A 1 108 ? -3.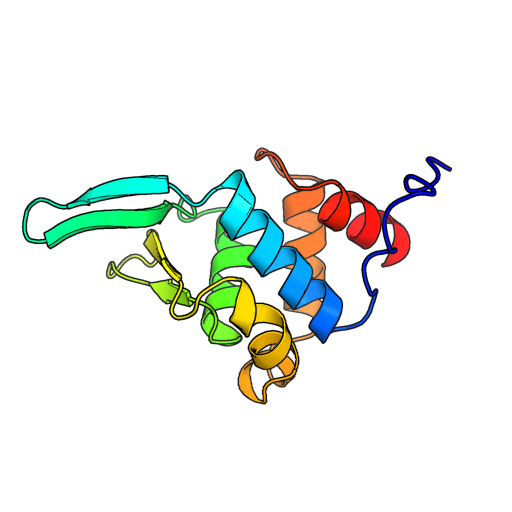182 1.513 -10.651 1.00 91.44 108 TRP A C 1
ATOM 845 O O . TRP A 1 108 ? -4.005 2.318 -11.070 1.00 91.44 108 TRP A O 1
ATOM 855 N N . LEU A 1 109 ? -2.472 1.728 -9.538 1.00 90.62 109 LEU A N 1
ATOM 856 C CA . LEU A 1 109 ? -2.574 2.989 -8.797 1.00 90.62 109 LEU A CA 1
ATOM 857 C C . LEU A 1 109 ? -2.044 4.179 -9.601 1.00 90.62 109 LEU A C 1
ATOM 859 O O . LEU A 1 109 ? -2.655 5.240 -9.563 1.00 90.62 109 LEU A O 1
ATOM 863 N N . ALA A 1 110 ? -0.947 4.015 -10.345 1.00 91.19 110 ALA A N 1
ATOM 864 C CA . ALA A 1 110 ? -0.363 5.101 -11.136 1.00 91.19 110 ALA A CA 1
ATOM 865 C C . ALA A 1 110 ? -1.244 5.534 -12.325 1.00 91.19 110 ALA A C 1
ATOM 867 O O . ALA A 1 110 ? -1.244 6.701 -12.712 1.00 91.19 110 ALA A O 1
ATOM 868 N N . ILE A 1 111 ? -1.974 4.598 -12.945 1.00 87.38 111 ILE A N 1
ATOM 869 C CA . ILE A 1 111 ? -2.864 4.883 -14.094 1.00 87.38 111 ILE A CA 1
ATOM 870 C C . ILE A 1 111 ? -4.338 5.015 -13.703 1.00 87.38 111 ILE A C 1
ATOM 872 O O . ILE A 1 111 ? -5.185 5.269 -14.564 1.00 87.38 111 ILE A O 1
ATOM 876 N N . GLY A 1 112 ? -4.640 4.745 -12.438 1.00 78.81 112 GLY A N 1
ATOM 877 C CA . GLY A 1 112 ? -5.980 4.571 -11.916 1.00 78.81 112 GLY A CA 1
ATOM 878 C C . GLY A 1 112 ? -6.794 5.856 -11.878 1.00 78.81 112 GLY A C 1
ATOM 879 O O . GLY A 1 112 ? -6.365 6.941 -12.273 1.00 78.81 112 GLY A O 1
ATOM 880 N N . HIS A 1 113 ? -8.030 5.725 -11.406 1.00 77.19 113 HIS A N 1
ATOM 881 C CA . HIS A 1 113 ? -8.932 6.868 -11.272 1.00 77.19 113 HIS A CA 1
ATOM 882 C C . HIS A 1 113 ? -8.661 7.679 -10.004 1.00 77.19 113 HIS A C 1
ATOM 884 O O . HIS A 1 113 ? -9.082 8.838 -9.922 1.00 77.19 113 HIS A O 1
ATOM 890 N N . PHE A 1 114 ? -7.995 7.082 -9.015 1.00 80.31 114 PHE A N 1
ATOM 891 C CA . PHE A 1 114 ? -7.681 7.744 -7.760 1.00 80.31 114 PHE A CA 1
ATOM 892 C C . PHE A 1 114 ? -6.279 8.343 -7.778 1.00 80.31 114 PHE A C 1
ATOM 894 O O . PHE A 1 114 ? -5.415 7.986 -8.570 1.00 80.31 114 PHE A O 1
ATOM 901 N N . ARG A 1 115 ? -6.077 9.327 -6.905 1.00 78.94 115 ARG A N 1
ATOM 902 C CA . ARG A 1 115 ? -4.822 10.067 -6.831 1.00 78.94 115 ARG A CA 1
ATOM 903 C C . ARG A 1 115 ? -3.743 9.205 -6.166 1.00 78.94 115 ARG A C 1
ATOM 905 O O . ARG A 1 115 ? -3.871 8.928 -4.981 1.00 78.94 115 ARG A O 1
ATOM 912 N N . SER A 1 116 ? -2.688 8.867 -6.896 1.00 83.31 116 SER A N 1
ATOM 913 C CA . SER A 1 116 ? -1.461 8.235 -6.397 1.00 83.31 116 SER A CA 1
ATOM 914 C C . SER A 1 116 ? -0.443 9.262 -5.879 1.00 83.31 116 SER A C 1
ATOM 916 O O . SER A 1 116 ? -0.584 10.476 -6.078 1.00 83.31 116 SER A O 1
ATOM 918 N N . SER A 1 117 ? 0.593 8.779 -5.185 1.00 89.00 117 SER A N 1
ATOM 919 C CA . SER A 1 117 ? 1.749 9.588 -4.791 1.00 89.00 117 SER A CA 1
ATOM 920 C C . SER A 1 117 ? 2.775 9.684 -5.927 1.00 89.00 117 SER A C 1
ATOM 922 O O . SER A 1 117 ? 2.867 8.795 -6.771 1.00 89.00 117 SER A O 1
ATOM 924 N N . GLU A 1 118 ? 3.617 10.725 -5.907 1.00 88.94 118 GLU A N 1
ATOM 925 C CA . GLU A 1 118 ? 4.729 10.862 -6.867 1.00 88.94 118 GLU A CA 1
ATOM 926 C C . GLU A 1 118 ? 5.654 9.632 -6.846 1.00 88.94 118 GLU A C 1
ATOM 928 O O . GLU A 1 118 ? 6.183 9.225 -7.878 1.00 88.94 118 GLU A O 1
ATOM 933 N N . GLU A 1 119 ? 5.814 9.014 -5.673 1.00 90.62 119 GLU A N 1
ATOM 934 C CA . GLU A 1 119 ? 6.573 7.779 -5.471 1.00 90.62 119 GLU A CA 1
ATOM 935 C C . GLU A 1 119 ? 6.005 6.601 -6.283 1.00 90.62 119 GLU A C 1
ATOM 937 O O . GLU A 1 119 ? 6.765 5.905 -6.960 1.00 90.62 119 GLU A O 1
ATOM 942 N N . ILE A 1 120 ? 4.681 6.417 -6.286 1.00 93.69 120 ILE A N 1
ATOM 943 C CA . ILE A 1 120 ? 3.999 5.395 -7.096 1.00 93.69 120 ILE A CA 1
ATOM 944 C C . ILE A 1 120 ? 4.182 5.679 -8.591 1.00 93.69 120 ILE A C 1
ATOM 946 O O . ILE A 1 120 ? 4.549 4.779 -9.349 1.00 93.69 120 ILE A O 1
ATOM 950 N N . ASP A 1 121 ? 4.004 6.934 -9.010 1.00 91.19 121 ASP A N 1
ATOM 951 C CA . ASP A 1 121 ? 4.157 7.334 -10.412 1.00 91.19 121 ASP A CA 1
ATOM 952 C C . ASP A 1 121 ? 5.591 7.125 -10.913 1.00 91.19 121 ASP A C 1
ATOM 954 O O . ASP A 1 121 ? 5.815 6.727 -12.060 1.00 91.19 121 ASP A O 1
ATOM 958 N N . TYR A 1 122 ? 6.583 7.390 -10.059 1.00 90.69 122 TYR A N 1
ATOM 959 C CA . TYR A 1 122 ? 7.984 7.128 -10.357 1.00 90.69 122 TYR A CA 1
ATOM 960 C C . TYR A 1 122 ? 8.245 5.631 -10.515 1.00 90.69 122 TYR A C 1
ATOM 962 O O . TYR A 1 122 ? 8.802 5.224 -11.537 1.00 90.69 122 TYR A O 1
ATOM 970 N N . LEU A 1 123 ? 7.820 4.812 -9.546 1.00 92.81 123 LEU A N 1
ATOM 971 C CA . LEU A 1 123 ? 8.013 3.361 -9.583 1.00 92.81 123 LEU A CA 1
ATOM 972 C C . LEU A 1 123 ? 7.372 2.745 -10.832 1.00 92.81 123 LEU A C 1
ATOM 974 O O . LEU A 1 123 ? 8.052 2.027 -11.563 1.00 92.81 123 LEU A O 1
ATOM 978 N N . ALA A 1 124 ? 6.136 3.122 -11.166 1.00 92.56 124 ALA A N 1
ATOM 979 C CA . ALA A 1 124 ? 5.461 2.662 -12.381 1.00 92.56 124 ALA A CA 1
ATOM 980 C C . ALA A 1 124 ? 6.222 3.016 -13.677 1.00 92.56 124 ALA A C 1
ATOM 982 O O . ALA A 1 124 ? 6.160 2.276 -14.661 1.00 92.56 124 ALA A O 1
ATOM 983 N N . LYS A 1 125 ? 6.972 4.129 -13.698 1.00 91.12 125 LYS A N 1
ATOM 984 C CA . LYS A 1 125 ? 7.814 4.523 -14.843 1.00 91.12 125 LYS A CA 1
ATOM 985 C C . LYS A 1 125 ? 9.110 3.707 -14.937 1.00 91.12 125 LYS A C 1
ATOM 987 O O . LYS A 1 125 ? 9.554 3.454 -16.053 1.00 91.12 125 LYS A O 1
ATOM 992 N N . VAL A 1 126 ? 9.727 3.333 -13.811 1.00 90.69 126 VAL A N 1
ATOM 993 C CA . VAL A 1 126 ? 11.051 2.665 -13.771 1.00 90.69 126 VAL A CA 1
ATOM 994 C C . VAL A 1 126 ? 10.994 1.142 -13.629 1.00 90.69 126 VAL A C 1
ATOM 996 O O . VAL A 1 126 ? 12.029 0.482 -13.680 1.00 90.69 126 VAL A O 1
ATOM 999 N N . MET A 1 127 ? 9.808 0.576 -13.408 1.00 85.75 127 MET A N 1
ATOM 1000 C CA . MET A 1 127 ? 9.574 -0.873 -13.408 1.00 85.75 127 MET A CA 1
ATOM 1001 C C . MET A 1 127 ? 9.498 -1.478 -14.820 1.00 85.75 127 MET A C 1
ATOM 1003 O O . MET A 1 127 ? 9.537 -2.700 -14.950 1.00 85.75 127 MET A O 1
ATOM 1007 N N . ARG A 1 128 ? 9.401 -0.630 -15.850 1.00 61.84 128 ARG A N 1
ATOM 1008 C CA . ARG A 1 128 ? 9.377 -0.990 -17.275 1.00 61.84 128 ARG A CA 1
ATOM 1009 C C . ARG A 1 128 ? 10.769 -0.955 -17.893 1.00 61.84 128 ARG A C 1
ATOM 1011 O O . ARG A 1 128 ? 10.995 -1.752 -18.829 1.00 61.84 128 ARG A O 1
#

Organism: NCBI:txid1123756

pLDDT: mean 87.99, std 11.19, range [45.69, 97.38]

Secondary structure (DSSP, 8-state):
-----TTSPPP--SHHHHHHHHHHHHHHHT-EEEEETTTEEEEEEE-TTSSHHHHHHHHHHHTTSEEE-STTS-EEEESS-GGGHHHHHTSHHHHHS-HHHHHHHHHHHHHSSSPPPHHHHHHHHH--